Protein AF-A0A290Z7K6-F1 (afdb_monomer)

Organism: NCBI:txid42197

Nearest PDB structures (foldseek):
  8abt-assembly2_B  TM=7.061E-01  e=7.100E-08  Novosphingobium aromaticivorans DSM 12444
  8abu-assembly1_C  TM=7.057E-01  e=1.158E-07  Novosphingobium aromaticivorans DSM 12444
  8abu-assembly1_B  TM=7.116E-01  e=1.308E-07  Novosphingobium aromaticivorans DSM 12444
  8abu-assembly1_A  TM=7.318E-01  e=3.076E-07  Novosphingobium aromaticivorans DSM 12444
  8abv-assembly1_A  TM=6.958E-01  e=1.230E-07  Sphingomonas paucimobilis

Structure (mmCIF, N/CA/C/O backbone):
data_AF-A0A290Z7K6-F1
#
_entry.id   AF-A0A290Z7K6-F1
#
loop_
_atom_site.group_PDB
_atom_site.id
_atom_site.type_symbol
_atom_site.label_atom_id
_atom_site.label_alt_id
_atom_site.label_comp_id
_atom_site.label_asym_id
_atom_site.label_entity_id
_atom_site.label_seq_id
_atom_site.pdbx_PDB_ins_code
_atom_site.Cartn_x
_atom_site.Cartn_y
_atom_site.Cartn_z
_atom_site.occupancy
_atom_site.B_iso_or_equiv
_atom_site.auth_seq_id
_atom_site.auth_comp_id
_atom_site.auth_asym_id
_atom_site.auth_atom_id
_atom_site.pdbx_PDB_model_num
ATOM 1 N N . MET A 1 1 ? -4.792 -1.445 25.909 1.00 64.44 1 MET A N 1
ATOM 2 C CA . MET A 1 1 ? -4.922 -2.346 24.757 1.00 64.44 1 MET A CA 1
ATOM 3 C C . MET A 1 1 ? -4.906 -3.818 25.154 1.00 64.44 1 MET A C 1
ATOM 5 O O . MET A 1 1 ? -4.043 -4.232 25.930 1.00 64.44 1 MET A O 1
ATOM 9 N N . ASP A 1 2 ? -5.853 -4.601 24.638 1.00 77.38 2 ASP A N 1
ATOM 10 C CA . ASP A 1 2 ? -5.821 -6.065 24.728 1.00 77.38 2 ASP A CA 1
ATOM 11 C C . ASP A 1 2 ? -4.794 -6.618 23.719 1.00 77.38 2 ASP A C 1
ATOM 13 O O . ASP A 1 2 ? -4.693 -6.151 22.585 1.00 77.38 2 ASP A O 1
ATOM 17 N N . ARG A 1 3 ? -4.029 -7.647 24.100 1.00 76.31 3 ARG A N 1
ATOM 18 C CA . ARG A 1 3 ? -3.098 -8.347 23.193 1.00 76.31 3 ARG A CA 1
ATOM 19 C C . ARG A 1 3 ? -3.824 -8.888 21.953 1.00 76.31 3 ARG A C 1
ATOM 21 O O . ARG A 1 3 ? -3.211 -9.045 20.894 1.00 76.31 3 ARG A O 1
ATOM 28 N N . ASN A 1 4 ? -5.120 -9.162 22.084 1.00 84.94 4 ASN A N 1
ATOM 29 C CA . ASN A 1 4 ? -5.960 -9.565 20.969 1.00 84.94 4 ASN A CA 1
ATOM 30 C C . ASN A 1 4 ? -6.111 -8.454 19.909 1.00 84.94 4 ASN A C 1
ATOM 32 O O . ASN A 1 4 ? -6.008 -8.736 18.721 1.00 84.94 4 ASN A O 1
ATOM 36 N N . GLU A 1 5 ? -6.237 -7.186 20.312 1.00 89.19 5 GLU A N 1
ATOM 37 C CA . GLU A 1 5 ? -6.395 -6.057 19.381 1.00 89.19 5 GLU A CA 1
ATOM 38 C C . GLU A 1 5 ? -5.132 -5.822 18.546 1.00 89.19 5 GLU A C 1
ATOM 40 O O . GLU A 1 5 ? -5.221 -5.638 17.336 1.00 89.19 5 GLU A O 1
ATOM 45 N N . ILE A 1 6 ? -3.941 -5.923 19.154 1.00 91.06 6 ILE A N 1
ATOM 46 C CA . ILE A 1 6 ? -2.670 -5.766 18.420 1.00 91.06 6 ILE A CA 1
ATOM 47 C C . ILE A 1 6 ? -2.579 -6.840 17.334 1.00 91.06 6 ILE A C 1
ATOM 49 O O . ILE A 1 6 ? -2.207 -6.562 16.196 1.00 91.06 6 ILE A O 1
ATOM 53 N N . THR A 1 7 ? -2.977 -8.065 17.680 1.00 94.00 7 THR A N 1
ATOM 54 C CA . THR A 1 7 ? -2.999 -9.193 16.745 1.00 94.00 7 THR A CA 1
ATOM 55 C C . THR A 1 7 ? -3.987 -8.949 15.603 1.00 94.00 7 THR A C 1
ATOM 57 O O . THR A 1 7 ? -3.660 -9.219 14.447 1.00 94.00 7 THR A O 1
ATOM 60 N N . GLU A 1 8 ? -5.170 -8.400 15.892 1.00 95.25 8 GLU A N 1
ATOM 61 C CA . GLU A 1 8 ? -6.161 -8.028 14.877 1.00 95.25 8 GLU A CA 1
ATOM 62 C C . GLU A 1 8 ? -5.625 -6.947 13.925 1.00 95.25 8 GLU A C 1
ATOM 64 O O . GLU A 1 8 ? -5.807 -7.067 12.711 1.00 95.25 8 GLU A O 1
ATOM 69 N N . PHE A 1 9 ? -4.906 -5.944 14.438 1.00 96.75 9 PHE A N 1
ATOM 70 C CA . PHE A 1 9 ? -4.324 -4.867 13.626 1.00 96.75 9 PHE A CA 1
ATOM 71 C C . PHE A 1 9 ? -3.196 -5.384 12.737 1.00 96.75 9 PHE A C 1
ATOM 73 O O . PHE A 1 9 ? -3.186 -5.131 11.531 1.00 96.75 9 PHE A O 1
ATOM 80 N N . SER A 1 10 ? -2.279 -6.174 13.301 1.00 96.44 10 SER A N 1
ATOM 81 C CA . SER A 1 10 ? -1.208 -6.820 12.538 1.00 96.44 10 SER A CA 1
ATOM 82 C C . SER A 1 10 ? -1.766 -7.741 11.458 1.00 96.44 10 SER A C 1
ATOM 84 O O . SER A 1 10 ? -1.257 -7.754 10.336 1.00 96.44 10 SER A O 1
ATOM 86 N N . ALA A 1 11 ? -2.838 -8.479 11.756 1.00 96.50 11 ALA A N 1
ATOM 87 C CA . ALA A 1 11 ? -3.501 -9.328 10.778 1.00 96.50 11 ALA A CA 1
ATOM 88 C C . ALA A 1 11 ? -4.194 -8.509 9.676 1.00 96.50 11 ALA A C 1
ATOM 90 O O . ALA A 1 11 ? -4.133 -8.909 8.517 1.00 96.50 11 ALA A O 1
ATOM 91 N N . LEU A 1 12 ? -4.814 -7.371 10.005 1.00 97.62 12 LEU A N 1
ATOM 92 C CA . LEU A 1 12 ? -5.425 -6.463 9.029 1.00 97.62 12 LEU A CA 1
ATOM 93 C C . LEU A 1 12 ? -4.385 -5.917 8.036 1.00 97.62 12 LEU A C 1
ATOM 95 O O . LEU A 1 12 ? -4.581 -6.039 6.828 1.00 97.62 12 LEU A O 1
ATOM 99 N N . VAL A 1 13 ? -3.246 -5.413 8.528 1.00 97.94 13 VAL A N 1
ATOM 100 C CA . VAL A 1 13 ? -2.141 -4.925 7.676 1.00 97.94 13 VAL A CA 1
ATOM 101 C C . VAL A 1 13 ? -1.536 -6.060 6.844 1.00 97.94 13 VAL A C 1
ATOM 103 O O . VAL A 1 13 ? -1.322 -5.907 5.642 1.00 97.94 13 VAL A O 1
ATOM 106 N N . SER A 1 14 ? -1.316 -7.230 7.451 1.00 97.62 14 SER A N 1
ATOM 107 C CA . SER A 1 14 ? -0.736 -8.387 6.755 1.00 97.62 14 SER A CA 1
ATOM 108 C C . SER A 1 14 ? -1.642 -8.909 5.641 1.00 97.62 14 SER A C 1
ATOM 110 O O . SER A 1 14 ? -1.154 -9.235 4.559 1.00 97.62 14 SER A O 1
ATOM 112 N N . ARG A 1 15 ? -2.960 -8.986 5.877 1.00 97.12 15 ARG A N 1
ATOM 113 C CA . ARG A 1 15 ? -3.931 -9.383 4.847 1.00 97.12 15 ARG A CA 1
ATOM 114 C C . ARG A 1 15 ? -3.981 -8.370 3.711 1.00 97.12 15 ARG A C 1
ATOM 116 O O . ARG A 1 15 ? -3.977 -8.794 2.560 1.00 97.12 15 ARG A O 1
ATOM 123 N N . PHE A 1 16 ? -3.925 -7.075 4.021 1.00 97.94 16 PHE A N 1
ATOM 124 C CA . PHE A 1 16 ? -3.895 -6.029 3.004 1.00 97.94 16 PHE A CA 1
ATOM 125 C C . PHE A 1 16 ? -2.664 -6.151 2.091 1.00 97.94 16 PHE A C 1
ATOM 127 O O . PHE A 1 16 ? -2.802 -6.261 0.873 1.00 97.94 16 PHE A O 1
ATOM 134 N N . PHE A 1 17 ? -1.461 -6.232 2.671 1.00 98.19 17 PHE A N 1
ATOM 135 C CA . PHE A 1 17 ? -0.219 -6.419 1.908 1.00 98.19 17 PHE A CA 1
ATOM 136 C C . PHE A 1 17 ? -0.227 -7.728 1.114 1.00 98.19 17 PHE A C 1
ATOM 138 O O . PHE A 1 17 ? 0.180 -7.766 -0.048 1.00 98.19 17 PHE A O 1
ATOM 145 N N . ARG A 1 18 ? -0.765 -8.803 1.701 1.00 97.94 18 ARG A N 1
ATOM 146 C CA . ARG A 1 18 ? -0.911 -10.082 1.008 1.00 97.94 18 ARG A CA 1
ATOM 147 C C . ARG A 1 18 ? -1.862 -9.992 -0.186 1.00 97.94 18 ARG A C 1
ATOM 149 O O . ARG A 1 18 ? -1.526 -10.553 -1.226 1.00 97.94 18 ARG A O 1
ATOM 156 N N . ALA A 1 19 ? -3.003 -9.315 -0.058 1.00 97.81 19 ALA A N 1
ATOM 157 C CA . ALA A 1 19 ? -3.962 -9.126 -1.147 1.00 97.81 19 ALA A CA 1
ATOM 158 C C . ALA A 1 19 ? -3.329 -8.348 -2.311 1.00 97.81 19 ALA A C 1
ATOM 160 O O . ALA A 1 19 ? -3.418 -8.781 -3.460 1.00 97.81 19 ALA A O 1
ATOM 161 N N . MET A 1 20 ? -2.591 -7.274 -2.002 1.00 97.94 20 MET A N 1
ATOM 162 C CA . MET A 1 20 ? -1.816 -6.503 -2.982 1.00 97.94 20 MET A CA 1
ATOM 163 C C . MET A 1 20 ? -0.811 -7.374 -3.749 1.00 97.94 20 MET A C 1
ATOM 165 O O . MET A 1 20 ? -0.776 -7.352 -4.980 1.00 97.94 20 MET A O 1
ATOM 169 N N . ASP A 1 21 ? -0.012 -8.162 -3.028 1.00 98.56 21 ASP A N 1
ATOM 170 C CA . ASP A 1 21 ? 1.064 -8.963 -3.620 1.00 98.56 21 ASP A CA 1
ATOM 171 C C . ASP A 1 21 ? 0.560 -10.196 -4.377 1.00 98.56 21 ASP A C 1
ATOM 173 O O . ASP A 1 21 ? 1.133 -10.576 -5.402 1.00 98.56 21 ASP A O 1
ATOM 177 N N . ALA A 1 22 ? -0.520 -10.818 -3.895 1.00 97.88 22 ALA A N 1
ATOM 178 C CA . ALA A 1 22 ? -1.174 -11.938 -4.567 1.00 9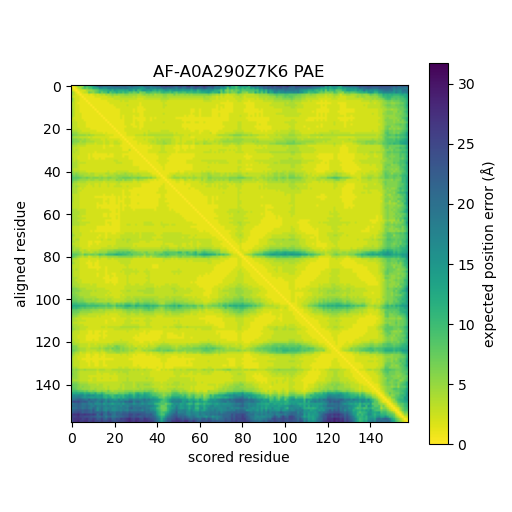7.88 22 ALA A CA 1
ATOM 179 C C . ALA A 1 22 ? -2.046 -11.489 -5.751 1.00 97.88 22 ALA A C 1
ATOM 181 O O . ALA A 1 22 ? -2.281 -12.282 -6.661 1.00 97.88 22 ALA A O 1
ATOM 182 N N . ARG A 1 23 ? -2.476 -10.217 -5.764 1.00 96.81 23 ARG A N 1
ATOM 183 C CA . ARG A 1 23 ? -3.461 -9.648 -6.704 1.00 96.81 23 ARG A CA 1
ATOM 184 C C . ARG A 1 23 ? -4.790 -10.391 -6.671 1.00 96.81 23 ARG A C 1
ATOM 186 O O . ARG A 1 23 ? -5.416 -10.638 -7.700 1.00 96.81 23 ARG A O 1
ATOM 193 N N . GLU A 1 24 ? -5.188 -10.773 -5.468 1.00 95.38 24 GLU A N 1
ATOM 194 C CA . GLU A 1 24 ? -6.440 -11.466 -5.204 1.00 95.38 24 GLU A CA 1
ATOM 195 C C . GLU A 1 24 ? -7.444 -10.445 -4.675 1.00 95.38 24 GLU A C 1
ATOM 197 O O . GLU A 1 24 ? -7.435 -10.093 -3.497 1.00 95.38 24 GLU A O 1
ATOM 202 N N . PHE A 1 25 ? -8.291 -9.962 -5.583 1.00 96.81 25 PHE A N 1
ATOM 203 C CA . PHE A 1 25 ? -9.296 -8.926 -5.339 1.00 96.81 25 PHE A CA 1
ATOM 204 C C . PHE A 1 25 ? -10.705 -9.486 -5.604 1.00 96.81 25 PHE A C 1
ATOM 206 O O . PHE A 1 25 ? -11.321 -9.152 -6.618 1.00 96.81 25 PHE A O 1
ATOM 213 N N . PRO A 1 26 ? -11.201 -10.430 -4.779 1.00 95.75 26 PRO A N 1
ATOM 214 C CA . PRO A 1 26 ? -12.563 -10.939 -4.924 1.00 95.75 26 PRO A CA 1
ATOM 215 C C . PRO A 1 26 ? -13.602 -9.833 -4.693 1.00 95.75 26 PRO A C 1
ATOM 217 O O . PRO A 1 26 ? -13.305 -8.782 -4.130 1.00 95.75 26 PRO A O 1
ATOM 220 N N . GLU A 1 27 ? -14.845 -10.076 -5.099 1.00 94.12 27 GLU A N 1
ATOM 221 C CA . GLU A 1 27 ? -15.954 -9.179 -4.763 1.00 94.12 27 GLU A CA 1
ATOM 222 C C . GLU A 1 27 ? -16.012 -8.943 -3.242 1.00 94.12 27 GLU A C 1
ATOM 224 O O . GLU A 1 27 ? -15.942 -9.898 -2.467 1.00 94.12 27 GLU A O 1
ATOM 229 N N . GLY A 1 28 ? -16.098 -7.678 -2.821 1.00 92.44 28 GLY A N 1
ATOM 230 C CA . GLY A 1 28 ? -16.131 -7.295 -1.405 1.00 92.44 28 GLY A CA 1
ATOM 231 C C . GLY A 1 28 ? -14.764 -7.177 -0.712 1.00 92.44 28 GLY A C 1
ATOM 232 O O . GLY A 1 28 ? -14.709 -6.904 0.487 1.00 92.44 28 GLY A O 1
ATOM 233 N N . TRP A 1 29 ? -13.643 -7.394 -1.418 1.00 96.31 29 TRP A N 1
ATOM 234 C CA . TRP A 1 29 ? -12.317 -7.410 -0.779 1.00 96.31 29 TRP A CA 1
ATOM 235 C C . TRP A 1 29 ? -11.961 -6.088 -0.091 1.00 96.31 29 TRP A C 1
ATOM 237 O O . TRP A 1 29 ? -11.223 -6.080 0.896 1.00 96.31 29 TRP A O 1
ATOM 247 N N . ALA A 1 30 ? -12.433 -4.961 -0.623 1.00 97.25 30 ALA A N 1
ATOM 248 C CA . ALA A 1 30 ? -12.074 -3.642 -0.129 1.00 97.25 30 ALA A CA 1
ATOM 249 C C . ALA A 1 30 ? -12.796 -3.344 1.191 1.00 97.25 30 ALA A C 1
ATOM 251 O O . ALA A 1 30 ? -12.190 -2.826 2.127 1.00 97.25 30 ALA A O 1
ATOM 252 N N . GLU A 1 31 ? -14.055 -3.755 1.298 1.00 95.62 31 GLU A N 1
ATOM 253 C CA . GLU A 1 31 ? -14.916 -3.637 2.472 1.00 95.62 31 GLU A CA 1
ATOM 254 C C . GLU A 1 31 ? -14.416 -4.490 3.649 1.00 95.62 31 GLU A C 1
ATOM 256 O O . GLU A 1 31 ? -14.702 -4.184 4.806 1.00 95.62 31 GLU A O 1
ATOM 261 N N . ASP A 1 32 ? -13.604 -5.521 3.392 1.00 95.50 32 ASP A N 1
ATOM 262 C CA . ASP A 1 32 ? -12.906 -6.289 4.432 1.00 95.50 32 ASP A CA 1
ATOM 263 C C . ASP A 1 32 ? -11.719 -5.534 5.057 1.00 95.50 32 ASP A C 1
ATOM 265 O O . ASP A 1 32 ? -11.266 -5.881 6.154 1.00 95.50 32 ASP A O 1
ATOM 269 N N . HIS A 1 33 ? -11.213 -4.497 4.382 1.00 97.75 33 HIS A N 1
ATOM 270 C CA . HIS A 1 33 ? -10.025 -3.749 4.798 1.00 97.75 33 HIS A CA 1
ATOM 271 C C . HIS A 1 33 ? -10.332 -2.308 5.203 1.00 97.75 33 HIS A C 1
ATOM 273 O O . HIS A 1 33 ? -9.715 -1.791 6.137 1.00 97.75 33 HIS A O 1
ATOM 279 N N . PHE A 1 34 ? -11.286 -1.667 4.534 1.00 98.38 34 PHE A N 1
ATOM 280 C CA . PHE A 1 34 ? -11.531 -0.233 4.605 1.00 98.38 34 PHE A CA 1
ATOM 281 C C . PHE A 1 34 ? -12.930 0.089 5.121 1.00 98.38 34 PHE A C 1
ATOM 283 O O . PHE A 1 34 ? -13.853 -0.710 4.996 1.00 98.38 34 PHE A O 1
ATOM 290 N N . THR A 1 35 ? -13.092 1.275 5.704 1.00 98.38 35 THR A N 1
ATOM 291 C CA . THR A 1 35 ? -14.422 1.864 5.887 1.00 98.38 35 THR A CA 1
ATOM 292 C C . THR A 1 35 ? -14.915 2.460 4.570 1.00 98.38 35 THR A C 1
ATOM 294 O O . THR A 1 35 ? -14.113 2.861 3.726 1.00 98.38 35 THR A O 1
ATOM 297 N N . ASP A 1 36 ? -16.234 2.584 4.408 1.00 97.81 36 ASP A N 1
ATOM 298 C CA . ASP A 1 36 ? -16.845 3.168 3.203 1.00 97.81 36 ASP A CA 1
ATOM 299 C C . ASP A 1 36 ? -16.298 4.570 2.875 1.00 97.81 36 ASP A C 1
ATOM 301 O O . ASP A 1 36 ? -16.165 4.940 1.707 1.00 97.81 36 ASP A O 1
ATOM 305 N N . ASP A 1 37 ? -15.948 5.337 3.913 1.00 98.06 37 ASP A N 1
ATOM 306 C CA . ASP A 1 37 ? -15.440 6.711 3.880 1.00 98.06 37 ASP A CA 1
ATOM 307 C C . ASP A 1 37 ? -13.903 6.826 3.941 1.00 98.06 37 ASP A C 1
ATOM 309 O O . ASP A 1 37 ? -13.397 7.909 4.235 1.00 98.06 37 ASP A O 1
ATOM 313 N N . ILE A 1 38 ? -13.155 5.749 3.669 1.00 98.75 38 ILE A N 1
ATOM 314 C CA . ILE A 1 38 ? -11.681 5.739 3.690 1.00 98.75 38 ILE A CA 1
ATOM 315 C C . ILE A 1 38 ? -11.067 6.911 2.910 1.00 98.75 38 ILE A C 1
ATOM 317 O O . ILE A 1 38 ? -11.453 7.200 1.777 1.00 98.75 38 ILE A O 1
ATOM 321 N N . SER A 1 39 ? -10.059 7.556 3.495 1.00 98.62 39 SER A N 1
ATOM 322 C CA . SER A 1 39 ? -9.154 8.464 2.783 1.00 98.62 39 SER A CA 1
ATOM 323 C C . SER A 1 39 ? -7.789 7.810 2.548 1.00 98.62 39 SER A C 1
ATOM 325 O O . SER A 1 39 ? -7.243 7.156 3.435 1.00 98.62 39 SER A O 1
ATOM 327 N N . LEU A 1 40 ? -7.225 7.980 1.352 1.00 98.25 40 LEU A N 1
ATOM 328 C CA . LEU A 1 40 ? -5.890 7.504 0.988 1.00 98.25 40 LEU A CA 1
ATOM 329 C C . LEU A 1 40 ? -5.012 8.670 0.535 1.00 98.25 40 LEU A C 1
ATOM 331 O O . LEU A 1 40 ? -5.408 9.438 -0.342 1.00 98.25 40 LEU A O 1
ATOM 335 N N . SER A 1 41 ? -3.787 8.738 1.055 1.00 96.00 41 SER A N 1
ATOM 336 C CA . SER A 1 41 ? -2.712 9.598 0.552 1.00 96.00 41 SER A CA 1
ATOM 337 C C . SER A 1 41 ? -1.467 8.768 0.234 1.00 96.00 41 SER A C 1
ATOM 339 O O . SER A 1 41 ? -0.995 7.994 1.066 1.00 96.00 41 SER A O 1
ATOM 341 N N . SER A 1 42 ? -0.935 8.904 -0.978 1.00 91.56 42 SER A N 1
ATOM 342 C CA . SER A 1 42 ? 0.236 8.159 -1.447 1.00 91.56 42 SER A CA 1
ATOM 343 C C . SER A 1 42 ? 1.147 9.032 -2.317 1.00 91.56 42 SER A C 1
ATOM 345 O O . SER A 1 42 ? 0.686 10.039 -2.863 1.00 91.56 42 SER A O 1
ATOM 347 N N . PRO A 1 43 ? 2.404 8.621 -2.568 1.00 85.94 43 PRO A N 1
ATOM 348 C CA . PRO A 1 43 ? 3.324 9.347 -3.448 1.00 85.94 43 PRO A CA 1
ATOM 349 C C . PRO A 1 43 ? 2.840 9.504 -4.898 1.00 85.94 43 PRO A C 1
ATOM 351 O O . PRO A 1 43 ? 3.414 10.277 -5.662 1.00 85.94 43 PRO A O 1
ATOM 354 N N . ILE A 1 44 ? 1.819 8.748 -5.307 1.00 82.69 44 ILE A N 1
ATOM 355 C CA . ILE A 1 44 ? 1.270 8.744 -6.670 1.00 82.69 44 ILE A CA 1
ATOM 356 C C . ILE A 1 44 ? -0.149 9.326 -6.746 1.00 82.69 44 ILE A C 1
ATOM 358 O O . ILE A 1 44 ? -0.775 9.244 -7.801 1.00 82.69 44 ILE A O 1
ATOM 362 N N . GLY A 1 45 ? -0.656 9.906 -5.653 1.00 87.69 45 GLY A N 1
ATOM 363 C CA . GLY A 1 45 ? -1.964 10.558 -5.601 1.00 87.69 45 GLY A CA 1
ATOM 364 C C . GLY A 1 45 ? -2.766 10.228 -4.345 1.00 87.69 45 GLY A C 1
ATOM 365 O O . GLY A 1 45 ? -2.329 9.462 -3.481 1.00 87.69 45 GLY A O 1
ATOM 366 N N . SER A 1 46 ? -3.959 10.809 -4.267 1.00 93.19 46 SER A N 1
ATOM 367 C CA . SER A 1 46 ? -4.930 10.580 -3.201 1.00 93.19 46 SER A CA 1
ATOM 368 C C . SER A 1 46 ? -6.253 10.048 -3.751 1.00 93.19 46 SER A C 1
ATOM 370 O O . SER A 1 46 ? -6.597 10.277 -4.911 1.00 93.19 46 SER A O 1
ATOM 372 N N . ALA A 1 47 ? -6.996 9.336 -2.905 1.00 96.69 47 ALA A N 1
ATOM 373 C CA . ALA A 1 47 ? -8.315 8.797 -3.222 1.00 96.69 47 ALA A CA 1
ATOM 374 C C . ALA A 1 47 ? -9.234 8.881 -1.996 1.00 96.69 47 ALA A C 1
ATOM 376 O O . ALA A 1 47 ? -8.763 8.867 -0.860 1.00 96.69 47 ALA A O 1
ATOM 377 N N . GLN A 1 48 ? -10.543 8.974 -2.233 1.00 98.25 48 GLN A N 1
ATOM 378 C CA . GLN A 1 48 ? -11.555 9.096 -1.184 1.00 98.25 48 GLN A CA 1
ATOM 379 C C . GLN A 1 48 ? -12.725 8.150 -1.460 1.00 98.25 48 GLN A C 1
ATOM 381 O O . GLN A 1 48 ? -13.283 8.151 -2.558 1.00 98.25 48 GLN A O 1
ATOM 386 N N . GLY A 1 49 ? -13.122 7.398 -0.438 1.00 98.44 49 GLY A N 1
ATOM 387 C CA . GLY A 1 49 ? -14.166 6.383 -0.493 1.00 98.44 49 GLY A CA 1
ATOM 388 C C . GLY A 1 49 ? -13.649 5.018 -0.951 1.00 98.44 49 GLY A C 1
ATOM 389 O O . GLY A 1 49 ? -12.722 4.925 -1.761 1.00 98.44 49 GLY A O 1
ATOM 390 N N . VAL A 1 50 ? -14.272 3.952 -0.442 1.00 98.19 50 VAL A 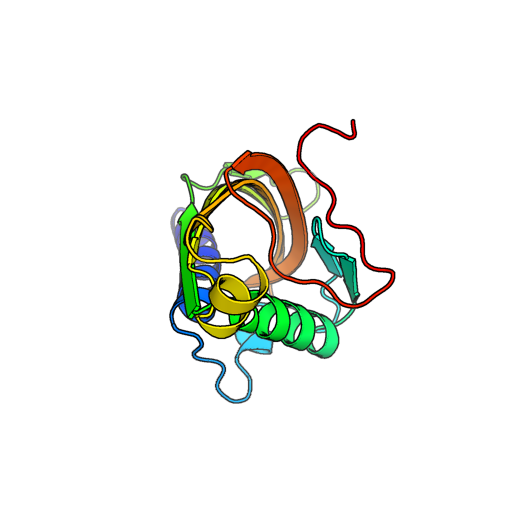N 1
ATOM 391 C CA . VAL A 1 50 ? -13.794 2.565 -0.607 1.00 98.19 50 VAL A CA 1
ATOM 392 C C . VAL A 1 50 ? -13.614 2.157 -2.068 1.00 98.19 50 VAL A C 1
ATOM 394 O O . VAL A 1 50 ? -12.577 1.604 -2.422 1.00 98.19 50 VAL A O 1
ATOM 397 N N . THR A 1 51 ? -14.544 2.525 -2.953 1.00 98.00 51 THR A N 1
ATOM 398 C CA . THR A 1 51 ? -14.450 2.215 -4.389 1.00 98.00 51 THR A CA 1
ATOM 399 C C . THR A 1 51 ? -13.237 2.874 -5.050 1.00 98.00 51 THR A C 1
ATOM 401 O O . THR A 1 51 ? -12.530 2.234 -5.826 1.00 98.00 51 THR A O 1
ATOM 404 N N . ALA A 1 52 ? -12.975 4.151 -4.754 1.00 97.75 52 ALA A N 1
ATOM 405 C CA . ALA A 1 52 ? -11.857 4.874 -5.358 1.00 97.75 52 ALA A CA 1
ATOM 406 C C . ALA A 1 52 ? -10.512 4.375 -4.817 1.00 97.75 52 ALA A C 1
ATOM 408 O O . ALA A 1 52 ? -9.551 4.240 -5.572 1.00 97.75 52 ALA A O 1
ATOM 409 N N . VAL A 1 53 ? -10.453 4.066 -3.519 1.00 98.31 53 VAL A N 1
ATOM 410 C CA . VAL A 1 53 ? -9.262 3.498 -2.879 1.00 98.31 53 VAL A CA 1
ATOM 411 C C . VAL A 1 53 ? -8.966 2.097 -3.406 1.00 98.31 53 VAL A C 1
ATOM 413 O O . VAL A 1 53 ? -7.814 1.816 -3.729 1.00 98.31 53 VAL A O 1
ATOM 416 N N . ALA A 1 54 ? -9.984 1.248 -3.569 1.00 98.12 54 ALA A N 1
ATOM 417 C CA . ALA A 1 54 ? -9.835 -0.074 -4.171 1.00 98.12 54 ALA A CA 1
ATOM 418 C C . ALA A 1 54 ? -9.247 0.024 -5.584 1.00 98.12 54 ALA A C 1
ATOM 420 O O . ALA A 1 54 ? -8.201 -0.563 -5.858 1.00 98.12 54 ALA A O 1
ATOM 421 N N . ALA A 1 55 ? -9.843 0.860 -6.441 1.00 96.81 55 ALA A N 1
ATOM 422 C CA . ALA A 1 55 ? -9.347 1.090 -7.795 1.00 96.81 55 ALA A CA 1
ATOM 423 C C . ALA A 1 55 ? -7.896 1.607 -7.806 1.00 96.81 55 ALA A C 1
ATOM 425 O O . ALA A 1 55 ? -7.078 1.123 -8.586 1.00 96.81 55 ALA A O 1
ATOM 426 N N . HIS A 1 56 ? -7.551 2.542 -6.912 1.00 95.25 56 HIS A N 1
ATOM 427 C CA . HIS A 1 56 ? -6.188 3.069 -6.788 1.00 95.25 56 HIS A CA 1
ATOM 428 C C . HIS A 1 56 ? -5.180 1.984 -6.398 1.00 95.25 56 HIS A C 1
ATOM 430 O O . HIS A 1 56 ? -4.102 1.898 -6.991 1.00 95.25 56 HIS A O 1
ATOM 436 N N . VAL A 1 57 ? -5.510 1.149 -5.408 1.00 96.50 57 VAL A N 1
ATOM 437 C CA . VAL A 1 57 ? -4.648 0.045 -4.955 1.00 96.50 57 VAL A CA 1
ATOM 438 C C . VAL A 1 57 ? -4.455 -0.975 -6.073 1.00 96.50 57 VAL A C 1
ATOM 440 O O . VAL A 1 57 ? -3.315 -1.323 -6.393 1.00 96.50 57 VAL A O 1
ATOM 443 N N . GLU A 1 58 ? -5.550 -1.413 -6.696 1.00 97.00 58 GLU A N 1
ATOM 444 C CA . GLU A 1 58 ? -5.528 -2.384 -7.788 1.00 97.00 58 GLU A CA 1
ATOM 445 C C . GLU A 1 58 ? -4.708 -1.873 -8.973 1.00 97.00 58 GLU A C 1
ATOM 447 O O . GLU A 1 58 ? -3.812 -2.571 -9.452 1.00 97.00 58 GLU A O 1
ATOM 452 N N . GLU A 1 59 ? -4.949 -0.644 -9.433 1.00 95.06 59 GLU A N 1
ATOM 453 C CA . GLU A 1 59 ? -4.191 -0.054 -10.536 1.00 95.06 59 GLU A CA 1
ATOM 454 C C . GLU A 1 59 ? -2.694 0.009 -10.202 1.00 95.06 59 GLU A C 1
ATOM 456 O O . GLU A 1 59 ? -1.844 -0.362 -11.018 1.00 95.06 59 GLU A O 1
ATOM 461 N N . SER A 1 60 ? -2.361 0.427 -8.979 1.00 93.62 60 SER A N 1
ATOM 462 C CA . SER A 1 60 ? -0.978 0.615 -8.541 1.00 93.62 60 SER A CA 1
ATOM 463 C C . SER A 1 60 ? -0.166 -0.679 -8.591 1.00 93.62 60 SER A C 1
ATOM 465 O O . SER A 1 60 ? 0.951 -0.675 -9.117 1.00 93.62 60 SER A O 1
ATOM 467 N N . VAL A 1 61 ? -0.716 -1.800 -8.110 1.00 96.38 61 VAL A N 1
ATOM 468 C CA . VAL A 1 61 ? -0.004 -3.092 -8.135 1.00 96.38 61 VAL A CA 1
ATOM 469 C C . VAL A 1 61 ? 0.069 -3.699 -9.539 1.00 96.38 61 VAL A C 1
ATOM 471 O O . VAL A 1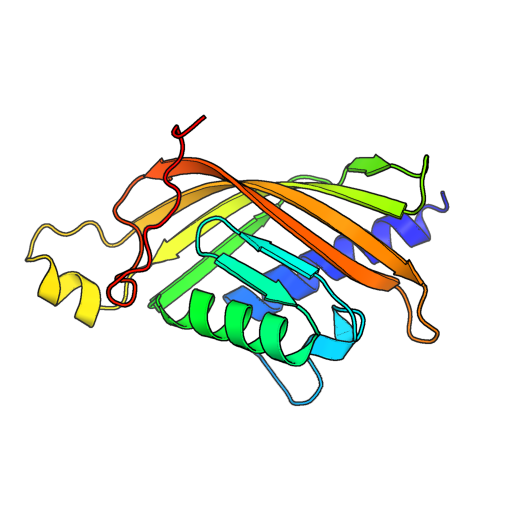 61 ? 1.034 -4.404 -9.854 1.00 96.38 61 VAL A O 1
ATOM 474 N N . HIS A 1 62 ? -0.902 -3.404 -10.412 1.00 96.44 62 HIS A N 1
ATOM 475 C CA . HIS A 1 62 ? -0.945 -3.904 -11.791 1.00 96.44 62 HIS A CA 1
ATOM 476 C C . HIS A 1 62 ? 0.029 -3.199 -12.742 1.00 96.44 62 HIS A C 1
ATOM 478 O O . HIS A 1 62 ? 0.364 -3.754 -13.790 1.00 96.44 62 HIS A O 1
ATOM 484 N N . ARG A 1 63 ? 0.579 -2.040 -12.361 1.00 95.00 63 ARG A N 1
ATOM 485 C CA . ARG A 1 63 ? 1.686 -1.386 -13.092 1.00 95.00 63 ARG A CA 1
ATOM 486 C C . ARG A 1 63 ? 2.994 -2.190 -13.071 1.00 95.00 63 ARG A C 1
ATOM 488 O O . ARG A 1 63 ? 3.945 -1.856 -13.779 1.00 95.00 63 ARG A O 1
ATOM 495 N N . PHE A 1 64 ? 3.051 -3.252 -12.274 1.00 97.19 64 PHE A N 1
ATOM 496 C CA . PHE A 1 64 ? 4.212 -4.114 -12.105 1.00 97.19 64 PHE A CA 1
ATOM 497 C C . PHE A 1 64 ? 3.912 -5.552 -12.539 1.00 97.19 64 PHE A C 1
ATOM 499 O O . PHE A 1 64 ? 2.764 -5.989 -12.587 1.00 97.19 64 PHE A O 1
ATOM 506 N N . ALA A 1 65 ? 4.949 -6.337 -12.816 1.00 97.75 65 ALA A N 1
ATOM 507 C CA . ALA A 1 65 ? 4.831 -7.782 -12.978 1.00 97.75 65 ALA A CA 1
ATOM 508 C C . ALA A 1 65 ? 4.597 -8.473 -11.632 1.00 97.75 65 ALA A C 1
ATOM 510 O O . ALA A 1 65 ? 3.772 -9.381 -11.556 1.00 97.75 65 ALA A O 1
ATOM 511 N N . ARG A 1 66 ? 5.290 -8.041 -10.574 1.00 98.31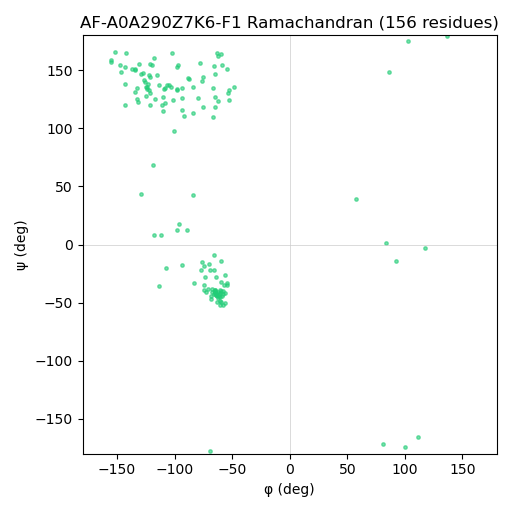 66 ARG A N 1
ATOM 512 C CA . ARG A 1 66 ? 5.141 -8.542 -9.198 1.00 98.31 66 ARG A CA 1
ATOM 513 C C . ARG A 1 66 ? 5.406 -7.428 -8.195 1.00 98.31 66 ARG A C 1
ATOM 515 O O . ARG A 1 66 ? 6.156 -6.501 -8.498 1.00 98.31 66 ARG A O 1
ATOM 522 N N . THR A 1 67 ? 4.829 -7.557 -7.009 1.00 98.56 67 THR A N 1
ATOM 523 C CA . THR A 1 67 ? 5.110 -6.704 -5.853 1.00 98.56 67 THR A CA 1
ATOM 524 C C . THR A 1 67 ? 5.370 -7.577 -4.629 1.00 98.56 67 THR A C 1
ATOM 526 O O . THR A 1 67 ? 4.955 -8.736 -4.589 1.00 98.56 67 THR A O 1
ATOM 529 N N . GLN A 1 68 ? 6.112 -7.032 -3.672 1.00 98.69 68 GLN A N 1
ATOM 530 C CA . GLN A 1 68 ? 6.328 -7.610 -2.355 1.00 98.69 68 GLN A CA 1
ATOM 531 C C . GLN A 1 68 ? 6.360 -6.466 -1.341 1.00 98.69 68 GLN A C 1
ATOM 533 O O . GLN A 1 68 ? 7.234 -5.600 -1.435 1.00 98.69 68 GLN A O 1
ATOM 538 N N . HIS A 1 69 ? 5.451 -6.483 -0.373 1.00 98.56 69 HIS A N 1
ATOM 539 C CA . HIS A 1 69 ? 5.380 -5.516 0.715 1.00 98.56 69 HIS A CA 1
ATOM 540 C C . HIS A 1 69 ? 5.751 -6.194 2.036 1.00 98.56 69 HIS A C 1
ATOM 542 O O . HIS A 1 69 ? 5.090 -7.133 2.479 1.00 98.56 69 HIS A O 1
ATOM 548 N N . THR A 1 70 ? 6.804 -5.700 2.686 1.00 98.25 70 THR A N 1
ATOM 549 C CA . THR A 1 70 ? 7.247 -6.181 4.001 1.00 98.25 70 THR A CA 1
ATOM 550 C C . THR A 1 70 ? 7.123 -5.055 5.014 1.00 98.25 70 THR A C 1
ATOM 552 O O . THR A 1 70 ? 7.695 -3.988 4.802 1.00 98.25 70 THR A O 1
ATOM 555 N N . SER A 1 71 ? 6.410 -5.288 6.116 1.00 98.12 71 SER A N 1
ATOM 556 C CA . SER A 1 71 ? 6.276 -4.334 7.221 1.00 98.12 71 SER A CA 1
ATOM 557 C C . SER A 1 71 ? 7.247 -4.639 8.366 1.00 98.12 71 SER A C 1
ATOM 559 O O . SER A 1 71 ? 7.615 -5.792 8.593 1.00 98.12 71 SER A O 1
ATOM 561 N N . SER A 1 72 ? 7.620 -3.610 9.128 1.00 98.00 72 SER A N 1
ATOM 562 C CA . SER A 1 72 ? 8.077 -3.780 10.510 1.00 98.00 72 SER A CA 1
ATOM 563 C C . SER A 1 72 ? 6.919 -4.202 11.422 1.00 98.00 72 SER A C 1
ATOM 565 O O . SER A 1 72 ? 5.773 -4.323 10.979 1.00 98.00 72 SER A O 1
ATOM 567 N N . ASP A 1 73 ? 7.206 -4.345 12.716 1.00 96.50 73 ASP A N 1
ATOM 568 C CA . ASP A 1 73 ? 6.163 -4.363 13.741 1.00 96.50 73 ASP A CA 1
ATOM 569 C C . ASP A 1 73 ? 5.352 -3.056 13.714 1.00 96.50 73 ASP A C 1
ATOM 571 O O . ASP A 1 73 ? 5.849 -2.008 13.277 1.00 96.50 73 ASP A O 1
ATOM 575 N N . LEU A 1 74 ? 4.103 -3.139 14.181 1.00 96.94 74 LEU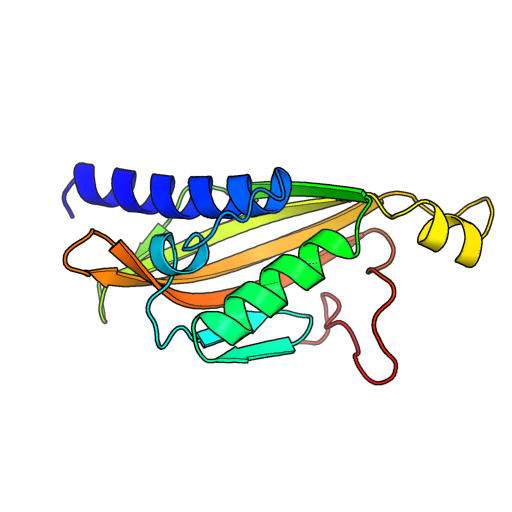 A N 1
ATOM 576 C CA . LEU A 1 74 ? 3.205 -1.993 14.297 1.00 96.94 74 LEU A CA 1
ATOM 577 C C . LEU A 1 74 ? 3.457 -1.252 15.612 1.00 96.94 74 LEU A C 1
ATOM 579 O O . LEU A 1 74 ? 3.525 -1.867 16.677 1.00 96.94 74 LEU A O 1
ATOM 583 N N . LEU A 1 75 ? 3.510 0.074 15.543 1.00 96.88 75 LEU A N 1
ATOM 584 C CA . LEU A 1 75 ? 3.382 0.945 16.706 1.00 96.88 75 LEU A CA 1
ATOM 585 C C . LEU A 1 75 ? 1.939 1.432 16.787 1.00 96.88 75 LEU A C 1
ATOM 587 O O . LEU A 1 75 ? 1.384 1.851 15.775 1.00 96.88 75 LEU A O 1
ATOM 591 N N . VAL A 1 76 ? 1.337 1.367 17.973 1.00 96.38 76 VAL A N 1
ATOM 592 C CA . VAL A 1 76 ? -0.060 1.764 18.197 1.00 96.38 76 VAL A CA 1
ATOM 593 C C . VAL A 1 76 ? -0.099 3.054 19.007 1.00 96.38 76 VAL A C 1
ATOM 595 O O . VAL A 1 76 ? 0.596 3.172 20.017 1.00 96.38 76 VAL A O 1
ATOM 598 N N . ASP A 1 77 ? -0.926 3.994 18.568 1.00 95.12 77 ASP A N 1
ATOM 599 C CA . ASP A 1 77 ? -1.254 5.233 19.264 1.00 95.12 77 ASP A CA 1
ATOM 600 C C . ASP A 1 77 ? -2.769 5.284 19.505 1.00 95.12 77 ASP A C 1
ATOM 602 O O . ASP A 1 77 ? -3.553 5.028 18.591 1.00 95.12 77 ASP A O 1
ATOM 606 N N . GLU A 1 78 ? -3.168 5.577 20.744 1.00 92.94 78 GLU A N 1
ATOM 607 C CA . GLU A 1 78 ? -4.566 5.615 21.194 1.00 92.94 78 GLU A CA 1
ATOM 608 C C . GLU A 1 78 ? -4.998 7.017 21.675 1.00 92.94 78 GLU A C 1
ATOM 610 O O . GLU A 1 78 ? -6.072 7.170 22.261 1.00 92.94 78 GLU A O 1
ATOM 615 N N . ALA A 1 79 ? -4.168 8.051 21.484 1.00 90.25 79 ALA A N 1
ATOM 616 C CA . ALA A 1 79 ? -4.411 9.375 22.062 1.00 90.25 79 ALA A CA 1
ATOM 617 C C . ALA A 1 79 ? -5.670 10.070 21.506 1.00 90.25 79 ALA A C 1
ATOM 619 O O . ALA A 1 79 ? -6.418 10.688 22.264 1.00 90.25 79 ALA A O 1
ATOM 620 N N . GLU A 1 80 ? -5.920 9.949 20.199 1.00 87.75 80 GLU A N 1
ATOM 621 C CA . GLU A 1 80 ? -7.030 10.602 19.481 1.00 87.75 80 GLU A CA 1
ATOM 622 C C . GLU A 1 80 ? -7.818 9.587 18.634 1.00 87.75 80 GLU A C 1
ATOM 624 O O . GLU A 1 80 ? -8.155 9.819 17.476 1.00 87.75 80 GLU A O 1
ATOM 629 N N . GLY A 1 81 ? -8.092 8.420 19.221 1.00 91.75 81 GLY A N 1
ATOM 630 C CA . GLY A 1 81 ? -8.582 7.243 18.500 1.00 91.75 81 GLY A CA 1
ATOM 631 C C . GLY A 1 81 ? -7.451 6.259 18.222 1.00 91.75 81 GLY A C 1
ATOM 632 O O . GLY A 1 81 ? -6.345 6.442 18.712 1.00 91.75 81 GLY A O 1
ATOM 633 N N . VAL A 1 82 ? -7.731 5.192 17.472 1.00 96.56 82 VAL A N 1
ATOM 634 C CA . VAL A 1 82 ? -6.749 4.128 17.228 1.00 96.56 82 VAL A CA 1
ATOM 635 C C . VAL A 1 82 ? -6.005 4.398 15.928 1.00 96.56 82 VAL A C 1
ATOM 637 O O . VAL A 1 82 ? -6.592 4.342 14.850 1.00 96.56 82 VAL A O 1
ATOM 640 N N . ALA A 1 83 ? -4.702 4.630 16.020 1.00 97.38 83 ALA A N 1
ATOM 641 C CA . ALA A 1 83 ? -3.812 4.727 14.876 1.00 97.38 83 ALA A CA 1
ATOM 642 C C . ALA A 1 83 ? -2.682 3.704 14.985 1.00 97.38 83 ALA A C 1
ATOM 644 O O . ALA A 1 83 ? -2.191 3.404 16.073 1.00 97.38 83 ALA A O 1
ATOM 645 N N . VAL A 1 84 ? -2.244 3.186 13.841 1.00 98.12 84 VAL A N 1
ATOM 646 C CA . VAL A 1 84 ? -1.073 2.318 13.745 1.00 98.12 84 VAL A CA 1
ATOM 647 C C . VAL A 1 84 ? -0.080 2.866 12.734 1.00 98.12 84 VAL A C 1
ATOM 649 O O . VAL A 1 84 ? -0.464 3.355 11.671 1.00 98.12 84 VAL A O 1
ATOM 652 N N . THR A 1 85 ? 1.206 2.789 13.061 1.00 98.38 85 THR A N 1
ATOM 653 C CA . THR A 1 85 ? 2.302 3.199 12.179 1.00 98.38 85 THR A CA 1
ATOM 654 C C . THR A 1 85 ? 3.331 2.091 12.025 1.00 98.38 85 THR A C 1
ATOM 656 O O . THR A 1 85 ? 3.536 1.278 12.929 1.00 98.38 85 THR A O 1
ATOM 659 N N . TRP A 1 86 ? 3.959 2.023 10.852 1.00 98.50 86 TRP A N 1
ATOM 660 C CA . TRP A 1 86 ? 4.991 1.032 10.560 1.00 98.50 86 TRP A CA 1
ATOM 661 C C . TRP A 1 86 ? 5.935 1.504 9.457 1.00 98.50 86 TRP A C 1
ATOM 663 O O . TRP A 1 86 ? 5.606 2.366 8.641 1.00 98.50 86 TRP A O 1
ATOM 673 N N . ASN A 1 87 ? 7.124 0.908 9.418 1.00 98.50 87 ASN A N 1
ATOM 674 C CA . ASN A 1 87 ? 8.016 1.030 8.273 1.00 98.50 87 ASN A CA 1
ATOM 675 C C . ASN A 1 87 ? 7.681 -0.064 7.264 1.00 98.50 87 ASN A C 1
ATOM 677 O O . ASN A 1 87 ? 7.401 -1.200 7.653 1.00 98.50 87 ASN A O 1
ATOM 681 N N . ALA A 1 88 ? 7.760 0.253 5.977 1.00 98.19 88 ALA A N 1
ATOM 682 C CA . ALA A 1 88 ? 7.600 -0.719 4.909 1.00 98.19 88 ALA A CA 1
ATOM 683 C C . ALA A 1 88 ? 8.788 -0.693 3.948 1.00 98.19 88 ALA A C 1
ATOM 685 O O . ALA A 1 88 ? 9.311 0.367 3.598 1.00 98.19 88 ALA A O 1
ATOM 686 N N . LEU A 1 89 ? 9.177 -1.880 3.492 1.00 98.31 89 LEU A N 1
ATOM 687 C CA . LEU A 1 89 ? 10.019 -2.070 2.322 1.00 98.31 89 LEU A CA 1
ATOM 688 C C . LEU A 1 89 ? 9.157 -2.689 1.224 1.00 98.31 89 LEU A C 1
ATOM 690 O O . LEU A 1 89 ? 8.690 -3.821 1.360 1.00 98.31 89 LEU A O 1
ATOM 694 N N . MET A 1 90 ? 8.962 -1.947 0.138 1.00 98.06 90 MET A N 1
ATOM 695 C CA . MET A 1 90 ? 8.199 -2.389 -1.022 1.00 98.06 90 MET A CA 1
ATOM 696 C C . MET A 1 90 ? 9.149 -2.665 -2.184 1.00 98.06 90 MET A C 1
ATOM 698 O O . MET A 1 90 ? 9.889 -1.783 -2.622 1.00 98.06 90 MET A O 1
ATOM 702 N N . THR A 1 91 ? 9.138 -3.893 -2.692 1.00 98.44 91 THR A N 1
ATOM 703 C CA . THR A 1 91 ? 9.909 -4.298 -3.872 1.00 98.44 91 THR A CA 1
ATOM 704 C C . THR A 1 91 ? 8.959 -4.565 -5.025 1.00 98.44 91 THR A C 1
ATOM 706 O O . THR A 1 91 ? 8.030 -5.357 -4.902 1.00 98.44 91 THR A O 1
ATOM 709 N N . HIS A 1 92 ? 9.214 -3.934 -6.163 1.00 98.19 92 HIS A N 1
ATOM 710 C CA . HIS A 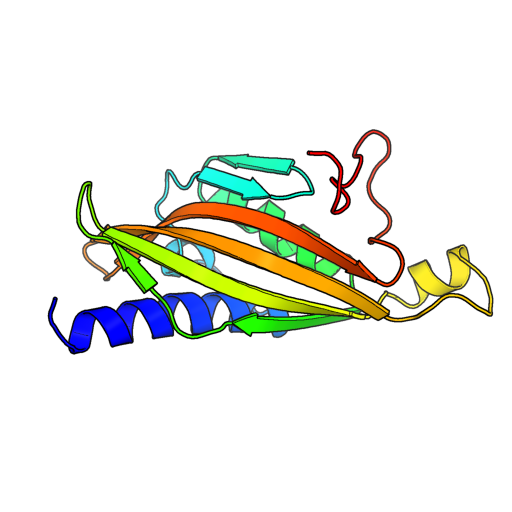1 92 ? 8.386 -4.046 -7.350 1.00 98.19 92 HIS A CA 1
ATOM 711 C C . HIS A 1 92 ? 9.228 -4.521 -8.533 1.00 98.19 92 HIS A C 1
ATOM 713 O O . HIS A 1 92 ? 10.317 -4.004 -8.785 1.00 98.19 92 HIS A O 1
ATOM 719 N N . VAL A 1 93 ? 8.710 -5.496 -9.273 1.00 98.38 93 VAL A N 1
ATOM 720 C CA . VAL A 1 93 ? 9.313 -6.006 -10.509 1.00 98.38 93 VAL A CA 1
ATOM 721 C C . VAL A 1 93 ? 8.559 -5.405 -11.683 1.00 98.38 93 VAL A C 1
ATOM 723 O O . VAL A 1 93 ? 7.342 -5.555 -11.768 1.00 98.38 93 VAL A O 1
ATOM 726 N N . HIS A 1 94 ? 9.242 -4.728 -12.598 1.00 97.69 94 HIS A N 1
ATOM 727 C CA . HIS A 1 94 ? 8.594 -4.132 -13.764 1.00 97.69 94 HIS A CA 1
ATOM 728 C C . HIS A 1 94 ? 8.012 -5.169 -14.725 1.00 97.69 94 HIS A C 1
ATOM 730 O O . HIS A 1 94 ? 8.486 -6.297 -14.827 1.00 97.69 94 HIS A O 1
ATOM 736 N N . LEU A 1 95 ? 6.981 -4.751 -15.460 1.00 96.94 95 LEU A N 1
ATOM 737 C CA . LEU A 1 95 ? 6.467 -5.491 -16.607 1.00 96.94 95 LEU A CA 1
ATOM 738 C C . LEU A 1 95 ? 7.519 -5.551 -17.720 1.00 96.94 95 LEU A C 1
ATOM 740 O O . LEU A 1 95 ? 8.219 -4.568 -17.972 1.00 96.94 95 LEU A O 1
ATOM 744 N N . ASP A 1 96 ? 7.544 -6.648 -18.477 1.00 96.06 96 ASP A N 1
ATOM 745 C CA . ASP A 1 96 ? 8.418 -6.776 -19.651 1.00 96.06 96 ASP A CA 1
ATOM 746 C C . ASP A 1 96 ? 8.184 -5.655 -20.673 1.00 96.06 96 ASP A C 1
ATOM 748 O O . ASP A 1 96 ? 9.117 -5.195 -21.326 1.00 96.06 96 ASP A O 1
ATOM 752 N N . SER A 1 97 ? 6.937 -5.195 -20.821 1.00 94.81 97 SER A N 1
ATOM 753 C CA . SER A 1 97 ? 6.597 -4.056 -21.682 1.00 94.81 97 SER A CA 1
ATOM 754 C C . SER A 1 97 ? 7.294 -2.771 -21.234 1.00 94.81 97 SER A C 1
ATOM 756 O O . SER A 1 97 ? 7.847 -2.061 -22.072 1.00 94.81 97 SER A O 1
ATOM 758 N N . THR A 1 98 ? 7.328 -2.510 -19.925 1.00 94.62 98 THR A N 1
ATOM 759 C CA . THR A 1 98 ? 8.039 -1.374 -19.327 1.00 94.62 98 THR A CA 1
ATOM 760 C C . THR A 1 98 ? 9.548 -1.482 -19.525 1.00 94.62 98 THR A C 1
ATOM 762 O O . THR A 1 98 ? 10.207 -0.482 -19.801 1.00 94.62 98 THR A O 1
ATOM 765 N N . LEU A 1 99 ? 10.117 -2.683 -19.413 1.00 95.44 99 LEU A N 1
ATOM 766 C CA . LEU A 1 99 ? 11.549 -2.885 -19.638 1.00 95.44 99 LEU A CA 1
ATOM 767 C C . LEU A 1 99 ? 11.918 -2.675 -21.105 1.00 95.44 99 LEU A C 1
ATOM 769 O O . LEU A 1 99 ? 12.839 -1.918 -21.401 1.00 95.44 99 LEU A O 1
ATOM 773 N N . ARG A 1 100 ? 11.129 -3.222 -22.038 1.00 94.38 100 ARG A N 1
ATOM 774 C CA . ARG A 1 100 ? 11.337 -2.995 -23.477 1.00 94.38 100 ARG A CA 1
ATOM 775 C C . ARG A 1 100 ? 11.282 -1.518 -23.856 1.00 94.38 100 ARG A C 1
ATOM 777 O O . ARG A 1 100 ? 12.095 -1.090 -24.668 1.00 94.38 100 ARG A O 1
ATOM 784 N N . SER A 1 101 ? 10.374 -0.732 -23.271 1.00 93.75 101 SER A N 1
ATOM 785 C CA . SER A 1 101 ? 10.309 0.709 -23.554 1.00 93.75 101 SER A CA 1
ATOM 786 C C . SER A 1 101 ? 11.505 1.492 -23.002 1.00 93.75 101 SER A C 1
ATOM 788 O O . SER A 1 101 ? 11.772 2.591 -23.472 1.00 93.75 101 SER A O 1
ATOM 790 N N . ARG A 1 102 ? 12.208 0.956 -21.996 1.00 92.81 102 ARG A N 1
ATOM 791 C CA . ARG A 1 102 ? 13.377 1.593 -21.366 1.00 92.81 102 ARG A CA 1
ATOM 792 C C . ARG A 1 102 ? 14.713 1.165 -21.974 1.00 92.81 102 ARG A C 1
ATOM 794 O O . ARG A 1 102 ? 15.700 1.866 -21.782 1.00 92.81 102 ARG A O 1
ATOM 801 N N . GLY A 1 103 ? 14.742 0.057 -22.713 1.00 94.12 103 GLY A N 1
ATOM 802 C CA . GLY A 1 103 ? 15.940 -0.465 -23.370 1.00 94.12 103 GLY A CA 1
ATOM 803 C C . GLY A 1 103 ? 16.575 -1.650 -22.638 1.00 94.12 103 GLY A C 1
ATOM 804 O O . GLY A 1 103 ? 16.129 -2.062 -21.570 1.00 94.12 103 GLY A O 1
ATOM 805 N N . ALA A 1 104 ? 17.614 -2.219 -23.254 1.00 88.81 104 ALA A N 1
ATOM 806 C CA . ALA A 1 104 ? 18.205 -3.501 -22.857 1.00 88.81 104 ALA A CA 1
ATOM 807 C C . ALA A 1 104 ? 18.836 -3.505 -21.452 1.00 88.81 104 ALA A C 1
ATOM 809 O O . ALA A 1 104 ? 18.829 -4.540 -20.794 1.00 88.81 104 ALA A O 1
ATOM 810 N N . ASP A 1 105 ? 19.312 -2.351 -20.980 1.00 91.94 105 ASP A N 1
ATOM 811 C CA . ASP A 1 105 ? 19.998 -2.212 -19.688 1.00 91.94 105 ASP A CA 1
ATOM 812 C C . ASP A 1 105 ? 19.067 -1.718 -18.563 1.00 91.94 105 ASP A C 1
ATOM 814 O O . ASP A 1 105 ? 19.520 -1.295 -17.497 1.00 91.94 105 ASP A O 1
ATOM 818 N N . ALA A 1 106 ? 17.749 -1.725 -18.791 1.00 93.75 106 ALA A N 1
ATOM 819 C CA . ALA A 1 106 ? 16.782 -1.267 -17.804 1.00 93.75 106 ALA A CA 1
ATOM 820 C C . ALA A 1 106 ? 16.786 -2.165 -16.557 1.00 93.75 106 ALA A C 1
ATOM 822 O O . ALA A 1 106 ? 16.582 -3.376 -16.645 1.00 93.75 106 ALA A O 1
ATOM 823 N N . ASN A 1 107 ? 16.949 -1.559 -15.377 1.00 94.56 107 ASN A N 1
ATOM 824 C CA . ASN A 1 107 ? 16.842 -2.282 -14.112 1.00 94.56 107 ASN A CA 1
ATOM 825 C C . ASN A 1 107 ? 15.413 -2.851 -13.948 1.00 94.56 107 ASN A C 1
ATOM 827 O O . ASN A 1 107 ? 14.452 -2.073 -13.987 1.00 94.56 107 ASN A O 1
ATOM 831 N N . PRO A 1 108 ? 15.246 -4.175 -13.748 1.00 96.62 108 PRO A N 1
ATOM 832 C CA . PRO A 1 108 ? 13.936 -4.792 -13.553 1.00 96.62 108 PRO A CA 1
ATOM 833 C C . PRO A 1 108 ? 13.277 -4.442 -12.218 1.00 96.62 108 PRO A C 1
ATOM 835 O O . PRO A 1 108 ? 12.071 -4.647 -12.074 1.00 96.62 108 PRO A O 1
ATOM 838 N N . ILE A 1 109 ? 14.044 -3.933 -11.255 1.00 97.69 109 ILE A N 1
ATOM 839 C CA . ILE A 1 109 ? 13.605 -3.719 -9.881 1.00 97.69 109 ILE A CA 1
ATOM 840 C C . ILE A 1 109 ? 13.433 -2.231 -9.574 1.00 97.69 109 ILE A C 1
ATOM 842 O O . ILE A 1 109 ? 14.318 -1.414 -9.834 1.00 97.69 109 ILE A O 1
ATOM 846 N N . PHE A 1 110 ? 12.310 -1.916 -8.931 1.00 97.06 110 PHE A N 1
ATOM 847 C CA . PHE A 1 110 ? 12.054 -0.651 -8.254 1.00 97.06 110 PHE A CA 1
ATOM 848 C C . PHE A 1 110 ? 11.758 -0.918 -6.777 1.00 97.06 110 PHE A C 1
ATOM 850 O O . PHE A 1 110 ? 10.802 -1.626 -6.451 1.00 97.06 110 PHE A O 1
ATOM 857 N N . GLN A 1 111 ? 12.567 -0.366 -5.874 1.00 97.69 111 GLN A N 1
ATOM 858 C CA . GLN A 1 111 ? 12.354 -0.501 -4.431 1.00 97.69 111 GLN A CA 1
ATOM 859 C C . GLN A 1 111 ? 12.044 0.841 -3.798 1.00 97.69 111 GLN A C 1
ATOM 861 O O . GLN A 1 111 ? 12.589 1.872 -4.196 1.00 97.69 111 GLN A O 1
ATOM 866 N N . VAL A 1 112 ? 11.198 0.788 -2.778 1.00 97.31 112 VAL A N 1
ATOM 867 C CA . VAL A 1 112 ? 10.785 1.932 -1.978 1.00 97.31 112 VAL A CA 1
ATOM 868 C C . VAL A 1 112 ? 10.891 1.540 -0.514 1.00 97.31 112 VAL A C 1
ATOM 870 O O . VAL A 1 112 ? 10.316 0.534 -0.100 1.00 97.31 112 VAL A O 1
ATOM 873 N N . GLY A 1 113 ? 11.622 2.327 0.266 1.00 97.69 113 GLY A N 1
ATOM 874 C CA . GLY A 1 113 ? 11.495 2.318 1.717 1.00 97.69 113 GLY A CA 1
ATOM 875 C C . GLY A 1 113 ? 10.594 3.466 2.135 1.00 97.69 113 GLY A C 1
ATOM 876 O O . GLY A 1 113 ? 10.761 4.584 1.646 1.00 97.69 113 GLY A O 1
ATOM 877 N N . GLY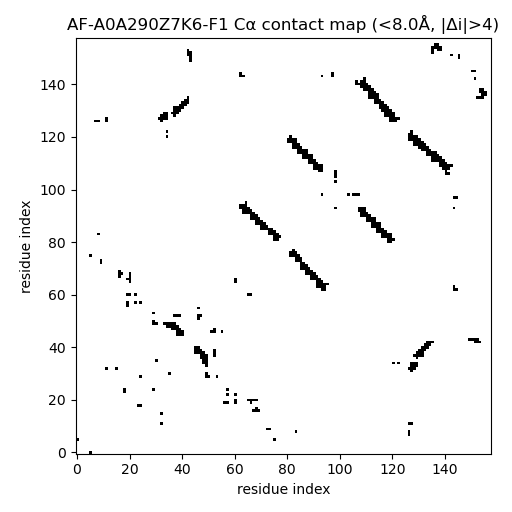 A 1 114 ? 9.639 3.200 3.017 1.00 96.44 114 GLY A N 1
ATOM 878 C CA . GLY A 1 114 ? 8.634 4.187 3.380 1.00 96.44 114 GLY A CA 1
ATOM 879 C C . GLY A 1 114 ? 8.083 4.034 4.786 1.00 96.44 114 GLY A C 1
ATOM 880 O O . GLY A 1 114 ? 8.251 3.000 5.434 1.00 96.44 114 GLY A O 1
ATOM 881 N N . HIS A 1 115 ? 7.398 5.080 5.226 1.00 97.19 115 HIS A N 1
ATOM 882 C CA . HIS A 1 115 ? 6.619 5.094 6.456 1.00 97.19 115 HIS A CA 1
ATOM 883 C C . HIS A 1 115 ? 5.135 5.050 6.105 1.00 97.19 115 HIS A C 1
ATOM 885 O O . HIS A 1 115 ? 4.698 5.723 5.173 1.00 97.19 115 HIS A O 1
ATOM 891 N N . TRP A 1 116 ? 4.375 4.246 6.839 1.00 98.38 116 TRP A N 1
ATOM 892 C CA . TRP A 1 116 ? 2.936 4.097 6.677 1.00 98.38 116 TRP A CA 1
ATOM 893 C C . TRP A 1 116 ? 2.225 4.443 7.980 1.00 98.38 116 TRP A C 1
ATOM 895 O O . TRP A 1 116 ? 2.703 4.120 9.070 1.00 98.38 116 TRP A O 1
ATOM 905 N N . ARG A 1 117 ? 1.050 5.055 7.852 1.00 98.31 117 ARG A N 1
ATOM 906 C CA . ARG A 1 117 ? 0.120 5.327 8.944 1.00 98.31 117 ARG A CA 1
ATOM 907 C C . ARG A 1 117 ? -1.280 4.904 8.527 1.00 98.31 117 ARG A C 1
ATOM 909 O O . ARG A 1 117 ? -1.734 5.245 7.438 1.00 98.31 117 ARG A O 1
ATOM 916 N N . ALA A 1 118 ? -1.972 4.207 9.419 1.00 98.50 118 ALA A N 1
ATOM 917 C CA . ALA A 1 118 ? -3.384 3.899 9.284 1.00 98.50 118 ALA A CA 1
ATOM 918 C C . ALA A 1 118 ? -4.150 4.372 10.518 1.00 98.50 118 ALA A C 1
ATOM 920 O O . ALA A 1 118 ? -3.728 4.125 11.644 1.00 98.50 118 ALA A O 1
ATOM 921 N N . GLU A 1 119 ? -5.291 5.012 10.305 1.00 98.50 119 GLU A N 1
ATOM 922 C CA . GLU A 1 119 ? -6.299 5.213 11.346 1.00 98.50 119 GLU A CA 1
ATOM 923 C C . GLU A 1 119 ? -7.313 4.082 11.257 1.00 98.50 119 GLU A C 1
ATOM 925 O O . GLU A 1 119 ? -7.738 3.708 10.161 1.00 98.50 119 GLU A O 1
ATOM 930 N N . LEU A 1 120 ? -7.672 3.513 12.404 1.00 98.12 120 LEU A N 1
ATOM 931 C CA . LEU A 1 120 ? -8.528 2.343 12.504 1.00 98.12 120 LEU A CA 1
ATOM 932 C C . LEU A 1 120 ? -9.853 2.708 13.164 1.00 98.12 120 LEU A C 1
ATOM 934 O O . LEU A 1 120 ? -9.910 3.387 14.190 1.00 98.12 120 LEU A O 1
ATOM 938 N N . ARG A 1 121 ? -10.936 2.175 12.607 1.00 96.94 121 ARG A N 1
ATOM 939 C CA . ARG A 1 121 ? -12.284 2.302 13.150 1.00 96.94 121 ARG A CA 1
ATOM 940 C C . ARG A 1 121 ? -12.870 0.922 13.396 1.00 96.94 121 ARG A C 1
ATOM 942 O O . ARG A 1 121 ? -12.732 0.015 12.574 1.00 96.94 121 ARG A O 1
ATOM 949 N N . ARG A 1 122 ? -13.544 0.759 14.534 1.00 94.69 122 ARG A N 1
ATOM 950 C CA . ARG A 1 122 ? -14.296 -0.460 14.830 1.00 94.69 122 ARG A CA 1
ATOM 951 C C . ARG A 1 122 ? -15.592 -0.460 14.017 1.00 94.69 122 ARG A C 1
ATOM 953 O O . ARG A 1 122 ? -16.428 0.419 14.205 1.00 94.69 122 ARG A O 1
ATOM 960 N N . ALA A 1 123 ? -15.755 -1.450 13.149 1.00 91.19 123 ALA A N 1
ATOM 961 C CA . ALA A 1 123 ? -17.012 -1.796 12.494 1.00 91.19 123 ALA A CA 1
ATOM 962 C C . ALA A 1 123 ? -17.633 -3.039 13.174 1.00 91.19 123 ALA A C 1
ATOM 964 O O . ALA A 1 123 ? -16.940 -3.728 13.941 1.00 91.19 123 ALA A O 1
ATOM 965 N N . PRO A 1 124 ? -18.924 -3.347 12.939 1.00 89.94 124 PRO A N 1
ATOM 966 C CA . PRO A 1 124 ? -19.560 -4.550 13.487 1.00 89.94 124 PRO A CA 1
ATOM 967 C C . PRO A 1 124 ? -18.810 -5.847 13.132 1.00 89.94 124 PRO A C 1
ATOM 969 O O . PRO A 1 124 ? -18.696 -6.747 13.961 1.00 89.94 124 PRO A O 1
ATOM 972 N N . GLU A 1 125 ? -18.220 -5.902 11.939 1.00 87.81 125 GLU A N 1
ATOM 973 C CA . GLU A 1 125 ? -17.472 -7.031 11.375 1.00 87.81 125 GLU A CA 1
ATOM 974 C C . GLU A 1 125 ? -15.968 -6.990 11.723 1.00 87.81 125 GLU A C 1
ATOM 976 O O . GLU A 1 125 ? -15.152 -7.698 11.127 1.00 87.81 125 GLU A O 1
ATOM 981 N N . GLY A 1 126 ? -15.570 -6.138 12.672 1.00 93.19 126 GLY A N 1
ATOM 982 C CA . GLY A 1 126 ? -14.191 -5.989 13.138 1.00 93.19 126 GLY A CA 1
ATOM 983 C C . GLY A 1 126 ? -13.559 -4.655 12.749 1.00 93.19 126 GLY A C 1
ATOM 984 O O . GLY A 1 126 ? -14.233 -3.699 12.381 1.00 93.19 126 GLY A O 1
ATOM 985 N N . TRP A 1 127 ? -12.240 -4.558 12.876 1.00 97.00 127 TRP A N 1
ATOM 986 C CA . TRP A 1 127 ? -11.519 -3.323 12.569 1.00 97.00 127 TRP A CA 1
ATOM 987 C C . TRP A 1 127 ? -11.394 -3.087 11.068 1.00 97.00 127 TRP A C 1
ATOM 989 O O . TRP A 1 127 ? -11.226 -4.034 10.297 1.00 97.00 127 TRP A O 1
ATOM 999 N N . ARG A 1 128 ? -11.466 -1.816 10.676 1.00 97.94 128 ARG A N 1
ATOM 1000 C CA . ARG A 1 128 ? -11.274 -1.328 9.309 1.00 97.94 128 ARG A CA 1
ATOM 1001 C C . ARG A 1 128 ? -10.375 -0.102 9.317 1.00 97.94 128 ARG A C 1
ATOM 1003 O O . ARG A 1 128 ? -10.364 0.648 10.291 1.00 97.94 128 ARG A O 1
ATOM 1010 N N . ILE A 1 129 ? -9.638 0.103 8.235 1.00 98.56 129 ILE A N 1
ATOM 1011 C CA . ILE A 1 129 ? -8.826 1.298 8.020 1.00 98.56 129 ILE A CA 1
ATOM 1012 C C . ILE A 1 129 ? -9.755 2.421 7.538 1.00 98.56 129 ILE A C 1
ATOM 1014 O O . ILE A 1 129 ? -10.479 2.238 6.562 1.00 98.56 129 ILE A O 1
ATOM 1018 N N . SER A 1 130 ? -9.739 3.572 8.211 1.00 98.50 130 SER A N 1
ATOM 1019 C CA . SER A 1 130 ? -10.521 4.769 7.853 1.00 98.50 130 SER A CA 1
ATOM 1020 C C . SER A 1 130 ? -9.687 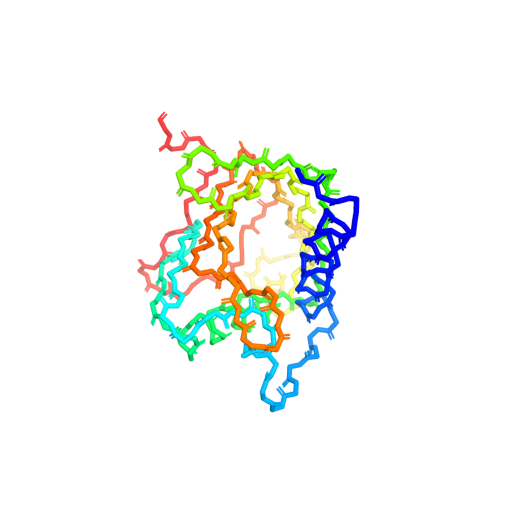5.905 7.264 1.00 98.50 130 SER A C 1
ATOM 1022 O O . SER A 1 130 ? -10.213 6.771 6.567 1.00 98.50 130 SER A O 1
ATOM 1024 N N . ALA A 1 131 ? -8.379 5.893 7.496 1.00 98.56 131 ALA A N 1
ATOM 1025 C CA . ALA A 1 131 ? -7.422 6.732 6.786 1.00 98.56 131 ALA A CA 1
ATOM 1026 C C . ALA A 1 131 ? -6.141 5.932 6.568 1.00 98.56 131 ALA A C 1
ATOM 1028 O O . ALA A 1 131 ? -5.710 5.218 7.471 1.00 98.56 131 ALA A O 1
ATOM 1029 N N . LEU A 1 132 ? -5.540 6.040 5.388 1.00 98.62 132 LEU A N 1
ATOM 1030 C CA . LEU A 1 132 ? -4.279 5.396 5.047 1.00 98.62 132 LEU A CA 1
ATOM 1031 C C . LEU A 1 132 ? -3.363 6.423 4.396 1.00 98.62 132 LEU A C 1
ATOM 1033 O O . LEU A 1 132 ? -3.706 7.017 3.375 1.00 98.62 132 LEU A O 1
ATOM 1037 N N . SER A 1 133 ? -2.182 6.625 4.956 1.00 97.88 133 SER A N 1
ATOM 1038 C CA . SER A 1 133 ? -1.147 7.429 4.322 1.00 97.88 133 SER A CA 1
ATOM 1039 C C . SER A 1 133 ? 0.166 6.677 4.279 1.00 97.88 133 SER A C 1
ATOM 1041 O O . SER A 1 133 ? 0.483 5.885 5.170 1.00 97.88 133 SER A O 1
ATOM 1043 N N . HIS A 1 134 ? 0.938 6.916 3.225 1.00 94.38 134 HIS A N 1
ATOM 1044 C CA . HIS A 1 134 ? 2.322 6.482 3.198 1.00 94.38 134 HIS A CA 1
ATOM 1045 C C . HIS A 1 134 ? 3.218 7.436 2.430 1.00 94.38 134 HIS A C 1
ATOM 1047 O O . HIS A 1 134 ? 2.815 8.067 1.453 1.00 94.38 134 HIS A O 1
ATOM 1053 N N . GLU A 1 135 ? 4.460 7.494 2.883 1.00 93.31 135 GLU A N 1
ATOM 1054 C CA . GLU A 1 135 ? 5.492 8.393 2.392 1.00 93.31 135 GLU A CA 1
ATOM 1055 C C . GLU A 1 135 ? 6.696 7.571 1.940 1.00 93.31 135 GLU A C 1
ATOM 1057 O O . GLU A 1 135 ? 7.117 6.631 2.621 1.00 93.31 135 GLU A O 1
ATOM 1062 N N . ALA A 1 136 ? 7.258 7.918 0.782 1.00 93.44 136 ALA A N 1
ATOM 1063 C CA . ALA A 1 136 ? 8.499 7.325 0.304 1.00 93.44 136 ALA A CA 1
ATOM 1064 C C . ALA A 1 136 ? 9.691 8.062 0.932 1.00 93.44 136 ALA A C 1
ATOM 1066 O O . ALA A 1 136 ? 9.941 9.223 0.618 1.00 93.44 136 ALA A O 1
ATOM 1067 N N . LEU A 1 137 ? 10.445 7.376 1.791 1.00 94.94 137 LEU A N 1
ATOM 1068 C CA . LEU A 1 137 ? 11.647 7.918 2.437 1.00 94.94 137 LEU A CA 1
ATOM 1069 C C . LEU A 1 137 ? 12.882 7.799 1.544 1.00 94.94 137 LEU A C 1
ATOM 1071 O O . LEU A 1 137 ? 13.777 8.637 1.598 1.00 94.94 137 LEU A O 1
ATOM 1075 N N . TRP A 1 138 ? 12.947 6.741 0.738 1.00 94.44 138 TRP A N 1
ATOM 1076 C CA . TRP A 1 138 ? 13.974 6.541 -0.280 1.00 94.44 138 TRP A CA 1
ATOM 1077 C C . TRP A 1 138 ? 13.452 5.621 -1.382 1.00 94.44 138 TRP A C 1
ATOM 1079 O O . TRP A 1 138 ? 12.554 4.803 -1.168 1.00 94.44 138 TRP A O 1
ATOM 1089 N N . THR A 1 139 ? 14.051 5.728 -2.568 1.00 95.19 139 THR A N 1
ATOM 1090 C CA . THR A 1 139 ? 13.768 4.838 -3.699 1.00 95.19 139 THR A CA 1
ATOM 1091 C C . THR A 1 139 ? 15.049 4.420 -4.413 1.00 95.19 139 THR A C 1
ATOM 1093 O O . THR A 1 139 ? 16.000 5.196 -4.470 1.00 95.19 139 THR A O 1
ATOM 1096 N N . THR A 1 140 ? 15.061 3.235 -5.024 1.00 95.12 140 THR A N 1
ATOM 1097 C CA . THR A 1 140 ? 16.075 2.835 -6.018 1.00 95.12 140 THR A CA 1
ATOM 1098 C C . THR A 1 140 ? 15.411 2.185 -7.228 1.00 95.12 140 THR A C 1
ATOM 1100 O O . THR A 1 140 ? 14.347 1.577 -7.106 1.00 95.12 140 THR A O 1
ATOM 1103 N N . GLY A 1 141 ? 16.029 2.317 -8.402 1.00 92.94 141 GLY A N 1
ATOM 1104 C CA . GLY A 1 141 ? 15.400 1.999 -9.683 1.00 92.94 141 GLY A CA 1
ATOM 1105 C C . GLY A 1 141 ? 14.497 3.129 -10.180 1.00 92.94 141 GLY A C 1
ATOM 1106 O O . GLY A 1 141 ? 14.490 4.229 -9.632 1.00 92.94 141 GLY A O 1
ATOM 1107 N N . LEU A 1 142 ? 13.748 2.867 -11.250 1.00 91.69 142 LEU A N 1
ATOM 1108 C CA . LEU A 1 142 ? 12.846 3.851 -11.850 1.00 91.69 142 LEU A CA 1
ATOM 1109 C C . LEU A 1 142 ? 11.391 3.535 -11.465 1.00 91.69 142 LEU A C 1
ATOM 1111 O O . LEU A 1 142 ? 10.992 2.381 -11.600 1.00 91.69 142 LEU A O 1
ATOM 1115 N N . PRO A 1 143 ? 10.568 4.523 -11.064 1.00 90.50 143 PRO A N 1
ATOM 1116 C CA . PRO A 1 143 ? 9.148 4.308 -10.748 1.00 90.50 143 PRO A CA 1
ATOM 1117 C C . PRO A 1 143 ? 8.392 3.752 -11.967 1.00 90.50 143 PRO A C 1
ATOM 1119 O O . PRO A 1 143 ? 8.924 3.822 -13.073 1.00 90.50 143 PRO A O 1
ATOM 1122 N N . PRO A 1 144 ? 7.178 3.183 -11.843 1.00 87.25 144 PRO A N 1
ATOM 1123 C CA . PRO A 1 144 ? 6.455 2.660 -13.003 1.00 87.25 144 PRO A CA 1
ATOM 1124 C C . PRO A 1 144 ? 6.151 3.785 -14.003 1.00 87.25 144 PRO A C 1
ATOM 1126 O O . PRO A 1 144 ? 6.203 4.965 -13.663 1.00 87.25 144 PRO A O 1
ATOM 1129 N N . LEU A 1 145 ? 5.839 3.430 -15.251 1.00 83.62 145 LEU A N 1
ATOM 1130 C CA . LEU A 1 145 ? 5.333 4.424 -16.198 1.00 83.62 145 LEU A CA 1
ATOM 1131 C C . LEU A 1 145 ? 3.976 4.916 -15.689 1.00 83.62 145 LEU A C 1
ATOM 1133 O O . LEU A 1 145 ? 3.054 4.118 -15.521 1.00 83.62 145 LEU A O 1
ATOM 1137 N N . LEU A 1 146 ? 3.890 6.210 -15.405 1.00 78.69 146 LEU A N 1
ATOM 1138 C CA . LEU A 1 146 ? 2.661 6.859 -14.969 1.00 78.69 146 LEU A CA 1
ATOM 1139 C C . LEU A 1 146 ? 1.967 7.522 -16.168 1.00 78.69 146 LEU A C 1
ATOM 1141 O O . LEU A 1 146 ? 2.648 7.869 -17.139 1.00 78.69 146 LEU A O 1
ATOM 1145 N N . PRO A 1 147 ? 0.635 7.707 -16.119 1.00 69.94 147 PRO A N 1
ATOM 1146 C CA . PRO A 1 147 ? -0.077 8.516 -17.102 1.00 69.94 147 PRO A CA 1
ATOM 1147 C C . PRO A 1 147 ? 0.518 9.926 -17.212 1.00 69.94 147 PRO A C 1
ATOM 1149 O O . PRO A 1 147 ? 1.046 10.467 -16.234 1.00 69.94 147 PRO A O 1
ATOM 1152 N N . GLU A 1 148 ? 0.413 10.539 -18.393 1.00 61.78 148 GLU A N 1
ATOM 1153 C CA . GLU A 1 148 ? 0.851 11.924 -18.593 1.00 61.78 148 GLU A CA 1
ATOM 1154 C C . GLU A 1 148 ? 0.219 12.860 -17.549 1.00 61.78 148 GLU A C 1
ATOM 1156 O O . GLU A 1 148 ? -0.981 12.810 -17.286 1.00 61.78 148 GLU A O 1
ATOM 1161 N N . GLY A 1 149 ? 1.043 13.715 -16.937 1.00 58.19 149 GLY A N 1
ATOM 1162 C CA . GLY A 1 149 ? 0.615 14.671 -15.910 1.00 58.19 149 GLY A CA 1
ATOM 1163 C C . GLY A 1 149 ? 0.720 14.171 -14.465 1.00 58.19 149 GLY A C 1
ATOM 1164 O O . GLY A 1 149 ? 0.713 15.000 -13.556 1.00 58.19 149 GLY A O 1
ATOM 1165 N N . VAL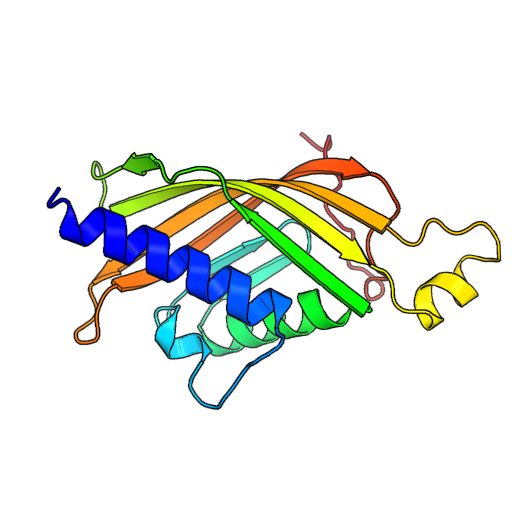 A 1 150 ? 0.908 12.867 -14.231 1.00 62.44 150 VAL A N 1
ATOM 1166 C CA . VAL A 1 150 ? 1.160 12.328 -12.886 1.00 62.44 150 VAL A CA 1
ATOM 1167 C C . VAL A 1 150 ? 2.666 12.265 -12.643 1.00 62.44 150 VAL A C 1
ATOM 1169 O O . VAL A 1 150 ? 3.382 11.470 -13.252 1.00 62.44 150 VAL A O 1
ATOM 1172 N N . LYS A 1 151 ? 3.166 13.116 -11.745 1.00 60.03 151 LYS A N 1
ATOM 1173 C CA . LYS A 1 151 ? 4.553 13.045 -11.275 1.00 60.03 151 LYS A CA 1
ATOM 1174 C C . LYS A 1 151 ? 4.598 12.199 -10.003 1.00 60.03 151 LYS A C 1
ATOM 1176 O O . LYS A 1 151 ? 3.854 12.516 -9.077 1.00 60.03 151 LYS A O 1
ATOM 1181 N N . PRO A 1 152 ? 5.437 11.153 -9.932 1.00 62.44 152 PRO A N 1
ATOM 1182 C CA . PRO A 1 152 ? 5.650 10.472 -8.669 1.00 62.44 152 PRO A CA 1
ATOM 1183 C C . PRO A 1 152 ? 6.363 11.439 -7.726 1.00 62.44 152 PRO A C 1
ATOM 1185 O O . PRO A 1 152 ? 7.341 12.070 -8.132 1.00 62.44 152 PRO A O 1
ATOM 1188 N N . VAL A 1 153 ? 5.905 11.531 -6.481 1.00 59.09 153 VAL A N 1
ATOM 1189 C CA . VAL A 1 153 ? 6.722 12.112 -5.415 1.00 59.09 153 VAL A CA 1
ATOM 1190 C C . VAL A 1 153 ? 7.889 11.151 -5.201 1.00 59.09 153 VAL A C 1
ATOM 1192 O O . VAL A 1 153 ? 7.702 10.010 -4.769 1.00 59.09 153 VAL A O 1
ATOM 1195 N N . VAL A 1 154 ? 9.085 11.578 -5.600 1.00 58.16 154 VAL A N 1
ATOM 1196 C CA . VAL A 1 154 ? 10.320 10.826 -5.366 1.00 58.16 154 VAL A CA 1
ATOM 1197 C C . VAL A 1 154 ? 10.854 11.246 -4.003 1.00 58.16 154 VAL A C 1
ATOM 1199 O O . VAL A 1 154 ? 10.729 12.400 -3.599 1.00 58.16 154 VAL A O 1
ATOM 1202 N N . ALA A 1 155 ? 11.428 10.295 -3.273 1.00 55.88 155 ALA A N 1
ATOM 1203 C CA . ALA A 1 155 ? 12.044 10.570 -1.987 1.00 55.88 155 ALA A CA 1
ATOM 1204 C C . ALA A 1 155 ? 13.064 11.720 -2.085 1.00 55.88 155 ALA A C 1
ATOM 1206 O O . ALA A 1 155 ? 14.003 11.641 -2.880 1.00 55.88 155 ALA A O 1
ATOM 1207 N N . GLY A 1 156 ? 12.880 12.759 -1.264 1.00 47.03 156 GLY A N 1
ATOM 1208 C CA . GLY A 1 156 ? 13.761 13.931 -1.206 1.00 47.03 156 GLY A CA 1
ATOM 1209 C C . GLY A 1 156 ? 13.126 15.274 -1.586 1.00 47.03 156 GLY A C 1
ATOM 1210 O O . GLY A 1 156 ? 13.803 16.286 -1.448 1.00 47.03 156 GLY A O 1
ATOM 1211 N N . ASP A 1 157 ? 11.854 15.316 -1.998 1.00 48.25 157 ASP A N 1
ATOM 1212 C CA . ASP A 1 157 ? 11.112 16.569 -2.254 1.00 48.25 157 ASP A CA 1
ATOM 1213 C C . ASP A 1 157 ? 10.494 17.180 -0.966 1.00 48.25 157 ASP A C 1
ATOM 1215 O O . ASP A 1 157 ? 9.342 17.625 -0.965 1.00 48.25 157 ASP A O 1
ATOM 1219 N N . HIS A 1 158 ? 11.247 17.190 0.143 1.00 44.41 158 HIS A N 1
ATOM 1220 C CA . HIS A 1 158 ? 10.879 17.871 1.397 1.00 44.41 158 HIS A CA 1
ATOM 1221 C C . HIS A 1 158 ? 11.797 19.059 1.684 1.00 44.41 158 HIS A C 1
ATOM 1223 O O . HIS A 1 158 ? 13.035 18.869 1.659 1.00 44.41 158 HIS A O 1
#

Radius of gyration: 16.13 Å; Cα contacts (8 Å, |Δi|>4): 288; chains: 1; bounding box: 40×30×48 Å

Foldseek 3Di:
DDPVQLVQVVVLVVVVQVCLQVVPDPPCNLVSAADQQEWEAELQGIAGGSVRVSVVSSVQSVLAPGKHKDWDRWDWDCPPATKIKIKIKMKTFGDPVQDVVVDDPADRIKIFIKMKMFGWDQDPSGIHTRYIYMDGQAMDGDRGDDPPPGDGNHHPPD

Solvent-accessible surface area (backbone atoms only — not comparable to full-atom values): 8737 Å² total; per-residue (Å²): 134,58,75,66,56,57,50,52,50,54,49,52,56,50,50,50,41,48,32,58,44,69,67,60,76,58,92,66,53,48,69,68,48,31,32,71,74,17,38,38,42,43,47,81,52,70,36,63,24,37,71,47,40,42,52,49,54,54,53,60,50,64,62,29,65,42,50,45,66,45,69,56,75,76,47,78,45,68,91,89,52,47,32,40,36,34,44,35,44,37,43,31,30,53,29,70,69,60,36,62,76,64,38,95,84,46,72,55,51,28,37,36,38,28,46,36,41,34,33,50,42,84,48,98,94,40,71,21,33,41,31,39,40,40,46,52,70,37,68,46,67,65,79,71,93,62,64,92,91,59,70,68,61,57,47,77,88,121

Sequence (158 aa):
MDRNEITEFSALVSRFFRAMDAREFPEGWAEDHFTDDISLSSPIGSAQGVTAVAAHVEESVHRFARTQHTSSDLLVDEAEGVAVTWNALMTHVHLDSTLRSRGADANPIFQVGGHWRAELRRAPEGWRISALSHEALWTTGLPPLLPEGVKPVVAGDH

Secondary structure (DSSP, 8-state):
--HHHHHHHHHHHHHHHHHHHHT---TTTTTTTEEEEEEEEETTEEEESHHHHHHHHHHHHHTEEEEEEEE-PPEEE-BTBEEEEEEEEEEEEEPHHHHHHH-TT--SEEEEEEEEEEEEEEETTEEEEEEEEEEEEEEESPPPPPPTT-----TT--

pLDDT: mean 92.23, std 11.23, range [44.41, 98.75]

Mean predicted aligned error: 4.47 Å

InterPro domains:
  IPR032710 NTF2-like domain superfamily [SSF54427] (7-152)
  IPR037401 SnoaL-like domain [PF13577] (6-131)